Protein AF-A0A7Y2BWD0-F1 (afdb_monomer_lite)

Secondary structure (DSSP, 8-state):
-B----HHHHHHTTTTSSHHHHHHHHHHTT-----HHHHHHHHHHTTEEE-GGG-EEESSSTT--EEE--EEE-

Structure (mmCIF, N/CA/C/O backbone):
data_AF-A0A7Y2BWD0-F1
#
_entry.id   AF-A0A7Y2BWD0-F1
#
loop_
_atom_site.group_PDB
_atom_site.id
_atom_site.type_symbol
_atom_site.label_atom_id
_atom_site.label_alt_id
_atom_site.label_comp_id
_atom_site.label_asym_id
_atom_site.label_entity_id
_atom_site.label_seq_id
_atom_site.pdbx_PDB_ins_code
_atom_site.Cartn_x
_atom_site.Cartn_y
_atom_site.Cartn_z
_atom_site.occupancy
_atom_site.B_iso_or_equiv
_atom_site.auth_seq_id
_atom_site.auth_comp_id
_atom_site.auth_asym_id
_atom_site.auth_atom_id
_atom_site.pdbx_PDB_model_num
ATOM 1 N N . GLU A 1 1 ? -1.523 1.937 7.451 1.00 96.81 1 GLU A N 1
ATOM 2 C CA . GLU A 1 1 ? -1.178 0.662 6.791 1.00 96.81 1 GLU A CA 1
ATOM 3 C C . GLU A 1 1 ? -0.514 0.954 5.449 1.00 96.81 1 GLU A C 1
ATOM 5 O O . GLU A 1 1 ? -0.756 2.029 4.900 1.00 96.81 1 GLU A O 1
ATOM 10 N N . LEU A 1 2 ? 0.350 0.061 4.965 1.00 96.88 2 LEU A N 1
ATOM 11 C CA . LEU A 1 2 ? 0.872 0.084 3.603 1.00 96.88 2 LEU A CA 1
ATOM 12 C C . LEU A 1 2 ? 0.037 -0.803 2.669 1.00 96.88 2 LEU A C 1
ATOM 14 O O . LEU A 1 2 ? -0.601 -1.757 3.102 1.00 96.88 2 LEU A O 1
ATOM 18 N N . HIS A 1 3 ? 0.043 -0.476 1.379 1.00 97.56 3 HIS A N 1
ATOM 19 C CA . HIS A 1 3 ? -0.835 -1.078 0.379 1.00 97.56 3 HIS A CA 1
ATOM 20 C C . HIS A 1 3 ? -0.097 -1.423 -0.907 1.00 97.56 3 HIS A C 1
ATOM 22 O O . HIS A 1 3 ? 0.846 -0.737 -1.312 1.00 97.56 3 HIS A O 1
ATOM 28 N N . THR A 1 4 ? -0.576 -2.471 -1.570 1.00 97.31 4 THR A N 1
ATOM 29 C CA . THR A 1 4 ? -0.205 -2.803 -2.944 1.00 97.31 4 THR A CA 1
ATOM 30 C C . THR A 1 4 ? -0.959 -1.905 -3.928 1.00 97.31 4 THR A C 1
ATOM 32 O O . THR A 1 4 ? -2.059 -1.426 -3.649 1.00 97.31 4 THR A O 1
ATOM 35 N N . ILE A 1 5 ? -0.359 -1.679 -5.100 1.00 96.38 5 ILE A N 1
ATOM 36 C CA . ILE A 1 5 ? -1.016 -1.049 -6.258 1.00 96.38 5 ILE A CA 1
ATOM 37 C C . ILE A 1 5 ? -1.337 -2.126 -7.304 1.00 96.38 5 ILE A C 1
ATOM 39 O O . ILE A 1 5 ? -0.558 -3.068 -7.473 1.00 96.38 5 ILE A O 1
ATOM 43 N N . ALA A 1 6 ? -2.438 -1.957 -8.041 1.00 96.06 6 ALA A N 1
ATOM 44 C CA . ALA A 1 6 ? -2.807 -2.821 -9.158 1.00 96.06 6 ALA A CA 1
ATOM 45 C C . ALA A 1 6 ? -1.702 -2.887 -10.245 1.00 96.06 6 ALA A C 1
ATOM 47 O O . ALA A 1 6 ? -1.133 -1.847 -10.605 1.00 96.06 6 ALA A O 1
ATOM 48 N N . PRO A 1 7 ? -1.420 -4.068 -10.831 1.00 95.12 7 PRO A N 1
ATOM 49 C CA . PRO A 1 7 ? -0.364 -4.239 -11.834 1.00 95.12 7 PRO A CA 1
ATOM 50 C C . PRO A 1 7 ? -0.455 -3.288 -13.036 1.00 95.12 7 PRO A C 1
ATOM 52 O O . PRO A 1 7 ? 0.570 -2.748 -13.447 1.00 95.12 7 PRO A O 1
ATOM 55 N N . ASP A 1 8 ? -1.661 -3.018 -13.545 1.00 97.31 8 ASP A N 1
ATOM 56 C CA . ASP A 1 8 ? -1.874 -2.123 -14.696 1.00 97.31 8 ASP A CA 1
ATOM 57 C C . ASP A 1 8 ? -1.466 -0.671 -14.399 1.00 97.31 8 ASP A C 1
ATOM 59 O O . ASP A 1 8 ? -0.935 0.037 -15.258 1.00 97.31 8 ASP A O 1
ATOM 63 N N . LEU A 1 9 ? -1.670 -0.216 -13.158 1.00 96.88 9 LEU A N 1
ATOM 64 C CA . LEU A 1 9 ? -1.219 1.103 -12.714 1.00 96.88 9 LEU A CA 1
ATOM 65 C C . LEU A 1 9 ? 0.296 1.119 -12.501 1.00 96.88 9 LEU A C 1
ATOM 67 O O . LEU A 1 9 ? 0.955 2.100 -12.856 1.00 96.88 9 LEU A O 1
ATOM 71 N N . ILE A 1 10 ? 0.866 0.033 -11.969 1.00 97.00 10 ILE A N 1
ATOM 72 C CA . ILE A 1 10 ? 2.318 -0.108 -11.811 1.00 97.00 10 ILE A CA 1
ATOM 73 C C . ILE A 1 10 ? 3.005 -0.057 -13.177 1.00 97.00 10 ILE A C 1
ATOM 75 O O . ILE A 1 10 ? 3.975 0.686 -13.327 1.00 97.00 10 ILE A O 1
ATOM 79 N N . SER A 1 11 ? 2.505 -0.779 -14.185 1.00 97.44 11 SER A N 1
ATOM 80 C CA . SER A 1 11 ? 3.126 -0.825 -15.514 1.00 97.44 11 SER A CA 1
ATOM 81 C C . SER A 1 11 ? 3.154 0.541 -16.202 1.00 97.44 11 SER A C 1
ATOM 83 O O . SER A 1 11 ? 4.106 0.859 -16.911 1.00 97.44 11 SER A O 1
ATOM 85 N N . GLN A 1 12 ? 2.153 1.388 -15.950 1.00 97.75 12 GLN A N 1
ATOM 86 C CA . GLN A 1 12 ? 2.099 2.764 -16.460 1.00 97.75 12 GLN A CA 1
ATOM 87 C C . GLN A 1 12 ? 3.018 3.737 -15.693 1.00 97.75 12 GLN A C 1
ATOM 89 O O . GLN A 1 12 ? 3.283 4.849 -16.157 1.00 97.75 12 GLN A O 1
ATOM 94 N N . ASN A 1 13 ? 3.519 3.334 -14.520 1.00 96.38 13 ASN A N 1
ATOM 95 C CA . ASN A 1 13 ? 4.293 4.173 -13.601 1.00 96.38 13 ASN A CA 1
ATOM 96 C C . ASN A 1 13 ? 5.641 3.548 -13.197 1.00 96.38 13 ASN A C 1
ATOM 98 O O . ASN A 1 13 ? 6.200 3.888 -12.147 1.00 96.38 13 ASN A O 1
ATOM 102 N N . ILE A 1 14 ? 6.191 2.664 -14.037 1.00 95.56 14 ILE A N 1
ATOM 103 C CA . ILE A 1 14 ? 7.508 2.048 -13.827 1.00 95.56 14 ILE A CA 1
ATOM 104 C C . ILE A 1 14 ? 8.569 3.143 -13.662 1.00 95.56 14 ILE A C 1
ATOM 106 O O . ILE A 1 14 ? 8.623 4.106 -14.426 1.00 95.56 14 ILE A O 1
ATOM 110 N N . GLY A 1 15 ? 9.399 3.008 -12.625 1.00 94.38 15 GLY A N 1
ATOM 111 C CA . GLY A 1 15 ? 10.462 3.964 -12.297 1.00 94.38 15 GLY A CA 1
ATOM 112 C C . GLY A 1 15 ? 9.985 5.269 -11.649 1.00 94.38 15 GLY A C 1
ATOM 113 O O . GLY A 1 15 ? 10.815 6.034 -11.169 1.00 94.38 15 GLY A O 1
ATOM 114 N N . LYS A 1 16 ? 8.671 5.523 -11.584 1.00 94.00 16 LYS A N 1
ATOM 115 C CA . LYS A 1 16 ? 8.092 6.691 -10.893 1.00 94.00 16 LYS A CA 1
ATOM 116 C C . LYS A 1 16 ? 7.674 6.385 -9.458 1.00 94.00 16 LYS A C 1
ATOM 118 O O . LYS A 1 16 ? 7.531 7.298 -8.653 1.00 94.00 16 LYS A O 1
ATOM 123 N N . THR A 1 17 ? 7.454 5.111 -9.145 1.00 93.69 17 THR A N 1
ATOM 124 C CA . THR A 1 17 ? 7.069 4.645 -7.809 1.00 93.69 17 THR A CA 1
ATOM 125 C C . THR A 1 17 ? 7.913 3.441 -7.408 1.00 93.69 17 THR A C 1
ATOM 127 O O . THR A 1 17 ? 8.441 2.726 -8.261 1.00 93.69 17 THR A O 1
ATOM 130 N N . ALA A 1 18 ? 7.999 3.178 -6.105 1.00 94.81 18 ALA A N 1
ATOM 131 C CA . ALA A 1 18 ? 8.635 1.970 -5.586 1.00 94.81 18 ALA A CA 1
ATOM 132 C C . ALA A 1 18 ? 7.743 0.716 -5.704 1.00 94.81 18 ALA A C 1
ATOM 134 O O . ALA A 1 18 ? 8.180 -0.371 -5.331 1.00 94.81 18 ALA A O 1
ATOM 135 N N . ALA A 1 19 ? 6.511 0.842 -6.215 1.00 95.81 19 ALA A N 1
ATOM 136 C CA . ALA A 1 19 ? 5.481 -0.192 -6.130 1.00 95.81 19 ALA A CA 1
ATOM 137 C C . ALA A 1 19 ? 5.872 -1.511 -6.811 1.00 95.81 19 ALA A C 1
ATOM 139 O O . ALA A 1 19 ? 5.556 -2.570 -6.284 1.00 95.81 19 ALA A O 1
ATOM 140 N N . THR A 1 20 ? 6.621 -1.479 -7.922 1.00 96.00 20 THR A N 1
ATOM 141 C CA . THR A 1 20 ? 7.115 -2.709 -8.571 1.00 96.00 20 THR A CA 1
ATOM 142 C C . THR A 1 20 ? 7.965 -3.547 -7.617 1.00 96.00 20 THR A C 1
ATOM 144 O O . THR A 1 20 ? 7.711 -4.735 -7.444 1.00 96.00 20 THR A O 1
ATOM 147 N N . ALA A 1 21 ? 8.965 -2.928 -6.982 1.00 96.19 21 ALA A N 1
ATOM 148 C CA . ALA A 1 21 ? 9.851 -3.621 -6.055 1.00 96.19 21 ALA A CA 1
ATOM 149 C C . ALA A 1 21 ? 9.125 -3.957 -4.749 1.00 96.19 21 ALA A C 1
ATOM 151 O O . ALA A 1 21 ? 9.250 -5.069 -4.252 1.00 96.19 21 ALA A O 1
ATOM 152 N N . TYR A 1 22 ? 8.336 -3.016 -4.229 1.00 96.00 22 TYR A N 1
ATOM 153 C CA . TYR A 1 22 ? 7.595 -3.163 -2.982 1.00 96.00 22 TYR A CA 1
ATOM 154 C C . TYR A 1 22 ? 6.586 -4.318 -3.034 1.00 96.00 22 TYR A C 1
ATOM 156 O O . TYR A 1 22 ? 6.673 -5.221 -2.203 1.00 96.00 22 TYR A O 1
ATOM 164 N N . ASN A 1 23 ? 5.684 -4.340 -4.027 1.00 95.38 23 ASN A N 1
ATOM 165 C CA . ASN A 1 23 ? 4.708 -5.421 -4.188 1.00 95.38 23 ASN A CA 1
ATOM 166 C C . ASN A 1 23 ? 5.414 -6.779 -4.334 1.00 95.38 23 ASN A C 1
ATOM 168 O O . ASN A 1 23 ? 4.993 -7.757 -3.722 1.00 95.38 23 ASN A O 1
ATOM 172 N N . ALA A 1 24 ? 6.490 -6.837 -5.128 1.00 94.81 24 ALA A N 1
ATOM 173 C CA . ALA A 1 24 ? 7.214 -8.078 -5.375 1.00 94.81 24 ALA A CA 1
ATOM 174 C C . ALA A 1 24 ? 7.887 -8.617 -4.107 1.00 94.81 24 ALA A C 1
ATOM 176 O O . ALA A 1 24 ? 7.689 -9.775 -3.759 1.00 94.81 24 ALA A O 1
ATOM 177 N N . THR A 1 25 ? 8.664 -7.800 -3.389 1.00 96.56 25 THR A N 1
ATOM 178 C CA . THR A 1 25 ? 9.409 -8.277 -2.213 1.00 96.56 25 THR A CA 1
ATOM 179 C C . THR A 1 25 ? 8.491 -8.684 -1.070 1.00 96.56 25 THR A C 1
ATOM 181 O O . THR A 1 25 ? 8.774 -9.668 -0.392 1.00 96.56 25 THR A O 1
ATOM 184 N N . HIS A 1 26 ? 7.374 -7.984 -0.873 1.00 96.31 26 HIS A N 1
ATOM 185 C CA . HIS A 1 26 ? 6.396 -8.353 0.147 1.00 96.31 26 HIS A CA 1
ATOM 186 C C . HIS A 1 26 ? 5.634 -9.624 -0.240 1.00 96.31 26 HIS A C 1
ATOM 188 O O . HIS A 1 26 ? 5.523 -10.532 0.579 1.00 96.31 26 HIS A O 1
ATOM 194 N N . GLY A 1 27 ? 5.217 -9.744 -1.505 1.00 93.50 27 GLY A N 1
ATOM 195 C CA . GLY A 1 27 ? 4.586 -10.963 -2.013 1.00 93.50 27 GLY A CA 1
ATOM 196 C C . GLY A 1 27 ? 5.506 -12.188 -1.953 1.00 93.50 27 GLY A C 1
ATOM 197 O O . GLY A 1 27 ? 5.047 -13.273 -1.623 1.00 93.50 27 GLY A O 1
ATOM 198 N N . TYR A 1 28 ? 6.809 -12.023 -2.206 1.00 96.25 28 TYR A N 1
ATOM 199 C CA . TYR A 1 28 ? 7.791 -13.112 -2.101 1.00 96.25 28 TYR A CA 1
ATOM 200 C C . TYR A 1 28 ? 8.192 -13.469 -0.666 1.00 96.25 28 TYR A C 1
ATOM 202 O O . TYR A 1 28 ? 8.804 -14.514 -0.462 1.00 96.25 28 TYR A O 1
ATOM 210 N N . SER A 1 29 ? 7.906 -12.610 0.315 1.00 96.94 29 SER A N 1
ATOM 211 C CA . SER A 1 29 ? 8.270 -12.822 1.726 1.00 96.94 29 SER A CA 1
ATOM 212 C C . SER A 1 29 ? 7.086 -13.251 2.5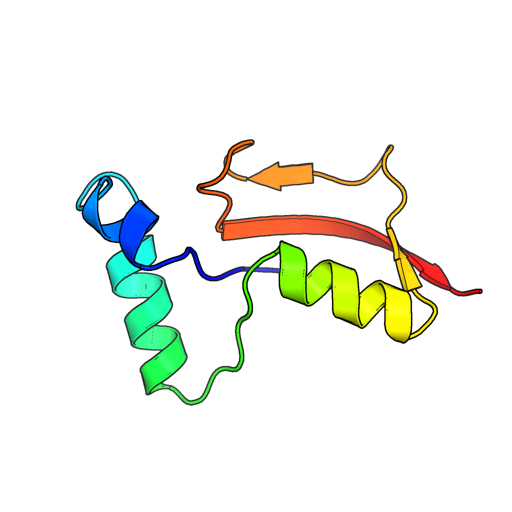94 1.00 96.94 29 SER A C 1
ATOM 214 O O . SER A 1 29 ? 7.139 -13.091 3.811 1.00 96.94 29 SER A O 1
ATOM 216 N N . ASP A 1 30 ? 6.026 -13.778 1.974 1.00 94.31 30 ASP A N 1
ATOM 217 C CA . ASP A 1 30 ? 4.799 -14.225 2.644 1.00 94.31 30 ASP A C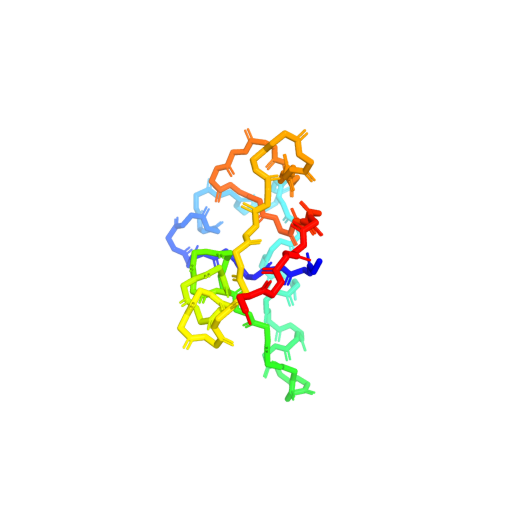A 1
ATOM 218 C C . ASP A 1 30 ? 4.146 -13.138 3.518 1.00 94.31 30 ASP A C 1
ATOM 220 O O . ASP A 1 30 ? 3.536 -13.413 4.553 1.00 94.31 30 ASP A O 1
ATOM 224 N N . GLN A 1 31 ? 4.256 -11.875 3.095 1.00 95.75 31 GLN A N 1
ATOM 225 C CA . GLN A 1 31 ? 3.523 -10.770 3.703 1.00 95.75 31 GLN A CA 1
ATOM 226 C C . GLN A 1 31 ? 2.191 -10.549 2.979 1.00 95.75 31 GLN A C 1
ATOM 228 O O . GLN A 1 31 ? 2.122 -10.492 1.753 1.00 95.75 31 GLN A O 1
ATOM 233 N N . TYR A 1 32 ? 1.120 -10.370 3.751 1.00 93.44 32 TYR A N 1
ATOM 234 C CA . TYR A 1 32 ? -0.256 -10.296 3.247 1.00 93.44 32 TYR A CA 1
ATOM 235 C C . TYR A 1 32 ? -0.741 -8.850 3.093 1.00 93.44 32 TYR A C 1
ATOM 237 O O . TYR A 1 32 ? -1.672 -8.418 3.771 1.00 93.44 32 TYR A O 1
ATOM 245 N N . ILE A 1 33 ? -0.091 -8.081 2.220 1.00 94.69 33 ILE A N 1
ATOM 246 C CA . ILE A 1 33 ? -0.485 -6.690 1.954 1.00 94.69 33 ILE A CA 1
ATOM 247 C C . ILE A 1 33 ? -1.578 -6.641 0.885 1.00 94.69 33 ILE A C 1
ATOM 249 O O . ILE A 1 33 ? -1.538 -7.370 -0.105 1.00 94.69 33 ILE A O 1
ATOM 253 N N . LEU A 1 34 ? -2.557 -5.762 1.099 1.00 95.00 34 LEU A N 1
ATOM 254 C CA . LEU A 1 34 ? -3.751 -5.615 0.270 1.00 95.00 34 LEU A CA 1
ATOM 255 C C . LEU A 1 34 ? -3.816 -4.227 -0.368 1.00 95.00 34 LEU A C 1
ATOM 257 O O . LEU A 1 34 ? -3.280 -3.257 0.179 1.00 95.00 34 LEU A O 1
ATOM 261 N N . GLU A 1 35 ? -4.556 -4.110 -1.470 1.00 96.75 35 GLU A N 1
ATOM 262 C CA . GLU A 1 35 ? -4.946 -2.804 -1.996 1.00 96.75 35 GLU A CA 1
ATOM 263 C C . GLU A 1 35 ? -5.808 -2.058 -0.966 1.00 96.75 35 GLU A C 1
ATOM 265 O O . GLU A 1 35 ? -6.561 -2.662 -0.191 1.00 96.75 35 GLU A O 1
ATOM 270 N N . LEU A 1 36 ? -5.719 -0.725 -0.965 1.00 97.06 36 LEU A N 1
ATOM 271 C CA . LEU A 1 36 ? -6.415 0.127 0.005 1.00 97.06 36 LEU A CA 1
ATOM 272 C C . LEU A 1 36 ? -7.933 -0.122 0.032 1.00 97.06 36 LEU A C 1
ATOM 274 O O . LEU A 1 36 ? -8.526 -0.197 1.107 1.00 97.06 36 LEU A O 1
ATOM 278 N N . GLU A 1 37 ? -8.563 -0.286 -1.132 1.00 95.94 37 GLU A N 1
ATOM 279 C CA . GLU A 1 37 ? -10.004 -0.544 -1.215 1.00 95.94 37 GLU A CA 1
ATOM 280 C C . GLU A 1 37 ? -10.383 -1.864 -0.529 1.00 95.94 37 GLU A C 1
ATOM 282 O O . GLU A 1 37 ? -11.321 -1.909 0.271 1.00 95.94 37 GLU A O 1
ATOM 287 N N . ALA A 1 38 ? -9.624 -2.934 -0.784 1.00 97.12 38 ALA A N 1
ATOM 288 C CA . ALA A 1 38 ? -9.849 -4.231 -0.157 1.00 97.12 38 ALA A CA 1
ATOM 289 C C . ALA A 1 38 ? -9.671 -4.153 1.367 1.00 97.12 38 ALA A C 1
ATOM 291 O O . ALA A 1 38 ? -10.503 -4.678 2.110 1.00 97.12 38 ALA A O 1
ATOM 292 N N . PHE A 1 39 ? -8.639 -3.443 1.832 1.00 97.44 39 PHE A N 1
ATOM 293 C CA . PHE A 1 39 ? -8.387 -3.209 3.254 1.00 97.44 39 PHE A CA 1
ATOM 294 C C . PHE A 1 39 ? -9.566 -2.500 3.942 1.00 97.44 39 PHE A C 1
ATOM 296 O O . PHE A 1 39 ? -10.092 -3.005 4.936 1.00 97.44 39 PHE A O 1
ATOM 303 N N . LEU A 1 40 ? -10.043 -1.380 3.386 1.00 96.75 40 LEU A N 1
ATOM 304 C CA . LEU A 1 40 ? -11.175 -0.627 3.942 1.00 96.75 40 LEU A CA 1
ATOM 305 C C . LEU A 1 40 ? -12.478 -1.436 3.911 1.00 96.75 40 LEU A C 1
ATOM 307 O O . LEU A 1 40 ? -13.238 -1.426 4.880 1.00 96.75 40 LEU A O 1
ATOM 311 N N . LYS A 1 41 ? -12.718 -2.188 2.832 1.00 97.62 41 LYS A N 1
ATOM 312 C CA . LYS A 1 41 ? -13.897 -3.049 2.690 1.00 97.62 41 LYS A CA 1
ATOM 313 C C . LYS A 1 41 ? -13.941 -4.150 3.747 1.00 97.62 41 LYS A C 1
ATOM 315 O O . LYS A 1 41 ? -15.012 -4.450 4.272 1.00 97.62 41 LYS A O 1
ATOM 320 N N . ILE A 1 42 ? -12.806 -4.782 4.050 1.00 97.19 42 ILE A N 1
ATOM 321 C CA . ILE A 1 42 ? -12.741 -5.807 5.099 1.00 97.19 42 ILE A CA 1
ATOM 322 C C . ILE A 1 42 ? -12.848 -5.181 6.492 1.00 97.19 42 ILE A C 1
ATOM 324 O O . ILE A 1 42 ? -13.566 -5.735 7.322 1.00 97.19 42 ILE A O 1
ATOM 328 N N . ALA A 1 43 ? -12.236 -4.017 6.734 1.00 97.06 43 ALA A N 1
ATOM 329 C CA . ALA A 1 43 ? -12.407 -3.289 7.993 1.00 97.06 43 ALA A CA 1
ATOM 330 C C . ALA A 1 43 ? -13.892 -2.989 8.268 1.00 97.06 43 ALA A C 1
ATOM 332 O O . ALA A 1 43 ? -14.404 -3.335 9.331 1.00 97.06 43 ALA A O 1
ATOM 333 N N . GLN A 1 44 ? -14.617 -2.479 7.267 1.00 96.81 44 GLN A N 1
ATOM 334 C CA . GLN A 1 44 ? -16.054 -2.225 7.376 1.00 96.81 44 GLN A CA 1
ATOM 335 C C . GLN A 1 44 ? -16.844 -3.501 7.699 1.00 96.81 44 GLN A C 1
ATOM 337 O O . GLN A 1 44 ? -17.704 -3.491 8.576 1.00 96.81 44 GLN A O 1
ATOM 342 N N . LYS A 1 45 ? -16.540 -4.624 7.033 1.00 97.38 45 LYS A N 1
ATOM 343 C CA . LYS A 1 45 ? -17.184 -5.919 7.322 1.00 97.38 45 LYS A CA 1
ATOM 344 C C . LYS A 1 45 ? -16.917 -6.428 8.739 1.00 97.38 45 LYS A C 1
ATOM 346 O O . LYS A 1 45 ? -17.713 -7.209 9.248 1.00 97.38 45 LYS A O 1
ATOM 351 N N . ALA A 1 46 ? -15.812 -6.012 9.349 1.00 97.50 46 ALA A N 1
ATOM 352 C CA . ALA A 1 46 ? -15.468 -6.329 10.728 1.00 97.50 46 ALA A CA 1
ATOM 353 C C . ALA A 1 46 ? -16.087 -5.351 11.749 1.00 97.50 46 ALA A C 1
ATOM 355 O O . ALA A 1 46 ? -15.748 -5.427 12.926 1.00 97.50 46 ALA A O 1
ATOM 356 N N . GLY A 1 47 ? -16.965 -4.433 11.321 1.00 97.81 47 GLY A N 1
ATOM 357 C CA . GLY A 1 47 ? -17.574 -3.421 12.192 1.00 97.81 47 GLY A CA 1
ATOM 358 C C . GLY A 1 47 ? -16.660 -2.229 12.491 1.00 97.81 47 GLY A C 1
ATOM 359 O O . GLY A 1 47 ? -16.913 -1.490 13.436 1.00 97.81 47 GLY A O 1
ATOM 360 N N . LEU A 1 48 ? -15.585 -2.039 11.715 1.00 97.81 48 LEU A N 1
ATOM 361 C CA . LEU A 1 48 ? -14.658 -0.917 11.856 1.00 97.81 48 LEU A CA 1
ATOM 362 C C . LEU A 1 48 ? -14.880 0.095 10.731 1.00 97.81 48 LEU A C 1
ATOM 364 O O . LEU A 1 48 ? -14.532 -0.152 9.575 1.00 97.81 48 LEU A O 1
ATOM 368 N N . GLN A 1 49 ? -15.416 1.264 11.068 1.00 95.88 49 GLN A N 1
ATOM 369 C CA . GLN A 1 49 ? -15.625 2.351 10.114 1.00 95.88 49 GLN A CA 1
ATOM 370 C C . GLN A 1 49 ? -14.503 3.388 10.212 1.00 95.88 49 GLN A C 1
ATOM 372 O O . GLN A 1 49 ? -14.173 3.852 11.303 1.00 95.88 49 GLN A O 1
ATOM 377 N N . SER A 1 50 ? -13.904 3.758 9.077 1.00 95.94 50 SER A N 1
ATOM 378 C CA . SER A 1 50 ? -12.903 4.834 9.028 1.00 95.94 50 SER A CA 1
ATOM 379 C C . SER A 1 50 ? -13.588 6.199 9.077 1.00 95.94 50 SER A C 1
ATOM 381 O O . SER A 1 50 ? -14.527 6.450 8.322 1.00 95.94 50 SER A O 1
ATOM 383 N N . GLU A 1 51 ? -13.123 7.096 9.944 1.00 96.31 51 GLU A N 1
ATOM 384 C CA . GLU A 1 51 ? -13.620 8.469 10.001 1.00 96.31 51 GLU A CA 1
ATOM 385 C C . GLU A 1 51 ? -12.956 9.334 8.923 1.00 96.31 51 GLU A C 1
ATOM 387 O O . GLU A 1 51 ? -11.768 9.644 9.005 1.00 96.31 51 GLU A O 1
ATOM 392 N N . GLU A 1 52 ? -13.747 9.771 7.937 1.00 94.25 52 GLU A N 1
ATOM 393 C CA . GLU A 1 52 ? -13.284 10.512 6.753 1.00 94.25 52 GLU A CA 1
ATOM 394 C C . GLU A 1 52 ? -12.423 11.733 7.105 1.00 94.25 52 GLU A C 1
ATOM 396 O O . GLU A 1 52 ? -11.369 11.943 6.509 1.00 94.25 52 GLU A O 1
ATOM 401 N N . ARG A 1 53 ? -12.806 12.491 8.143 1.00 96.81 53 ARG A N 1
ATOM 402 C CA . ARG A 1 53 ? -12.055 13.666 8.621 1.00 96.81 53 ARG A CA 1
ATOM 403 C C . ARG A 1 53 ? -10.600 13.350 8.990 1.00 96.81 53 ARG A C 1
ATOM 405 O O . ARG A 1 53 ? -9.751 14.236 8.918 1.00 96.81 53 ARG A O 1
ATOM 412 N N . PHE A 1 54 ? -10.329 12.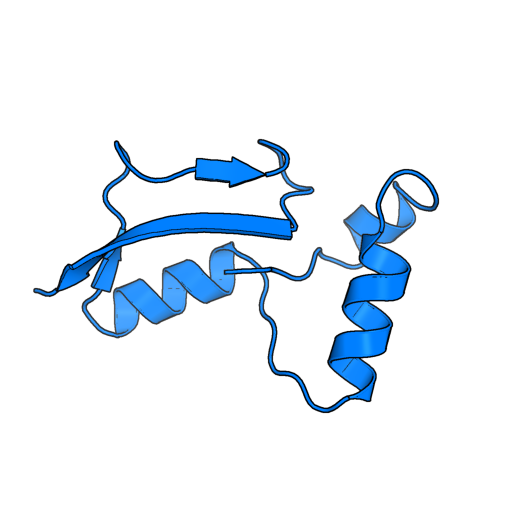124 9.427 1.00 96.75 54 PHE A N 1
ATOM 413 C CA . PHE A 1 54 ? -9.008 11.665 9.856 1.00 96.75 54 PHE A CA 1
ATOM 414 C C . PHE A 1 54 ? -8.433 10.595 8.921 1.00 96.75 54 PHE A C 1
ATOM 416 O O . PHE A 1 54 ? -7.444 9.947 9.268 1.00 96.75 54 PHE A O 1
ATOM 423 N N . SER A 1 55 ? -9.041 10.403 7.747 1.00 96.62 55 SER A N 1
ATOM 424 C CA . SER A 1 55 ? -8.530 9.509 6.718 1.00 96.62 55 SER A CA 1
ATOM 425 C C . SER A 1 55 ? -7.633 10.275 5.748 1.00 96.62 55 SER A C 1
ATOM 427 O O . SER A 1 55 ? -7.967 11.364 5.280 1.00 96.62 55 SER A O 1
ATOM 429 N N . ALA A 1 56 ? -6.472 9.704 5.442 1.00 98.06 56 ALA A N 1
ATOM 430 C CA . ALA A 1 56 ? -5.545 10.231 4.449 1.00 98.06 56 ALA A CA 1
ATOM 431 C C . ALA A 1 56 ? -4.854 9.086 3.701 1.00 98.06 56 ALA A C 1
ATOM 433 O O . ALA A 1 56 ? -4.563 8.039 4.282 1.00 98.06 56 ALA A O 1
ATOM 434 N N . LYS A 1 57 ? -4.544 9.299 2.417 1.00 97.75 57 LYS A N 1
ATOM 435 C CA . LYS A 1 57 ? -3.797 8.353 1.575 1.00 97.75 57 LYS A CA 1
ATOM 436 C C . LYS A 1 57 ? -2.603 9.030 0.901 1.00 97.75 57 LYS A C 1
ATOM 438 O O . LYS A 1 57 ? -2.678 10.208 0.548 1.00 97.75 57 LYS A O 1
ATOM 443 N N . TYR A 1 58 ? -1.504 8.293 0.735 1.00 97.12 58 TYR A N 1
ATOM 444 C CA . TYR A 1 58 ? -0.240 8.813 0.209 1.00 97.12 58 TYR A CA 1
ATOM 445 C C . TYR A 1 58 ? 0.361 7.906 -0.874 1.00 97.12 58 TYR A C 1
ATOM 447 O O . TYR A 1 58 ? 0.577 6.719 -0.610 1.00 97.12 58 TYR A O 1
ATOM 455 N N . PRO A 1 59 ? 0.689 8.465 -2.059 1.00 95.75 59 PRO A N 1
ATOM 456 C CA . PRO A 1 59 ? 0.246 9.781 -2.547 1.00 95.75 59 PRO A CA 1
ATOM 457 C C . PRO A 1 59 ? -1.286 9.913 -2.549 1.00 95.75 59 PRO A C 1
ATOM 459 O O . PRO A 1 59 ? -1.994 8.910 -2.563 1.00 95.75 59 PRO A O 1
ATOM 462 N N . ASN A 1 60 ? -1.802 11.147 -2.535 1.00 96.50 60 ASN A N 1
ATOM 463 C CA . ASN A 1 60 ? -3.247 11.389 -2.590 1.00 96.50 60 ASN A CA 1
ATOM 464 C C . ASN A 1 60 ? -3.797 11.160 -4.013 1.00 96.50 60 ASN A C 1
ATOM 466 O O . ASN A 1 60 ? -4.170 12.100 -4.712 1.00 96.50 60 ASN A O 1
ATOM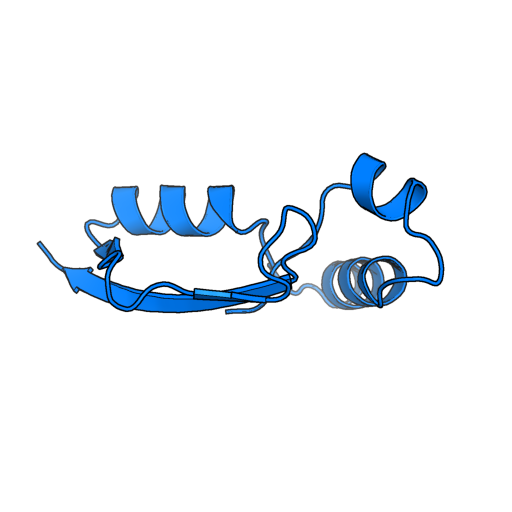 470 N N . SER A 1 61 ? -3.752 9.910 -4.473 1.00 95.25 61 SER A N 1
ATOM 471 C CA . SER A 1 61 ? -4.173 9.461 -5.802 1.00 95.25 61 SER A CA 1
ATOM 472 C C . SER A 1 61 ? -4.430 7.947 -5.807 1.00 95.25 61 SER A C 1
ATOM 474 O O . SER A 1 61 ? -4.421 7.300 -4.758 1.00 95.25 61 SER A O 1
ATOM 476 N N . GLU A 1 62 ? -4.646 7.370 -6.988 1.00 94.38 62 GLU A N 1
ATOM 477 C CA . GLU A 1 62 ? -4.748 5.915 -7.195 1.00 94.38 62 GLU A CA 1
ATOM 478 C C . GLU A 1 62 ? -3.404 5.186 -7.057 1.00 94.38 62 GLU A C 1
ATOM 480 O O . GLU A 1 62 ? -3.348 3.962 -7.059 1.00 94.38 62 GLU A O 1
ATOM 485 N N . LEU A 1 63 ? -2.306 5.931 -6.896 1.00 95.88 63 LEU A N 1
ATOM 486 C CA . LEU A 1 63 ? -0.983 5.370 -6.627 1.00 95.88 63 LEU A CA 1
ATOM 487 C C . LEU A 1 63 ? -0.684 5.258 -5.126 1.00 95.88 63 LEU A C 1
ATOM 489 O O . LEU A 1 63 ? 0.475 5.095 -4.752 1.00 95.88 63 LEU A O 1
ATOM 493 N N . ALA A 1 64 ? -1.698 5.406 -4.269 1.00 96.56 64 ALA A N 1
ATOM 494 C CA . ALA A 1 64 ? -1.529 5.372 -2.826 1.00 96.56 64 ALA A CA 1
ATOM 495 C C . ALA A 1 64 ? -0.980 4.021 -2.348 1.00 96.56 64 ALA A C 1
ATOM 497 O O . ALA A 1 64 ? -1.616 2.986 -2.522 1.00 96.56 64 ALA A O 1
ATOM 498 N N . THR A 1 65 ? 0.168 4.049 -1.676 1.00 96.44 65 THR A N 1
ATOM 499 C CA . THR A 1 65 ? 0.783 2.877 -1.028 1.00 96.44 65 THR A CA 1
ATOM 500 C C . THR A 1 65 ? 0.742 2.968 0.486 1.00 96.44 65 THR A C 1
ATOM 502 O O . THR A 1 65 ? 1.214 2.063 1.160 1.00 96.44 65 THR A O 1
ATOM 505 N N . VAL A 1 66 ? 0.230 4.065 1.045 1.00 97.69 66 VAL A N 1
ATOM 506 C CA . VAL A 1 66 ? 0.079 4.255 2.489 1.00 97.69 66 VAL A CA 1
ATOM 507 C C . VAL A 1 66 ? -1.279 4.876 2.765 1.00 97.69 66 VAL A C 1
ATOM 509 O O . VAL A 1 66 ? -1.681 5.818 2.082 1.00 97.69 66 VAL A O 1
ATOM 512 N N . SER A 1 67 ? -1.965 4.389 3.795 1.00 98.00 67 SER A N 1
ATOM 513 C CA . SER A 1 67 ? -3.136 5.050 4.364 1.00 98.00 67 SER A CA 1
ATOM 514 C C . SER A 1 67 ? -3.011 5.252 5.871 1.00 98.00 67 SER A C 1
ATOM 516 O O . SER A 1 67 ? -2.418 4.445 6.596 1.00 98.00 67 SER A O 1
ATOM 518 N N . ILE A 1 68 ? -3.600 6.347 6.335 1.00 98.31 68 ILE A N 1
ATOM 519 C CA . ILE A 1 68 ? -3.799 6.689 7.739 1.00 98.31 68 ILE A CA 1
ATOM 520 C C . ILE A 1 68 ? -5.307 6.742 7.947 1.00 98.31 68 ILE A C 1
ATOM 522 O O . ILE A 1 68 ? -6.009 7.385 7.172 1.00 98.31 68 ILE A O 1
ATOM 526 N N . ASN A 1 69 ? -5.805 6.037 8.958 1.00 97.75 69 ASN A N 1
ATOM 527 C CA . ASN A 1 69 ? -7.230 5.948 9.252 1.00 97.75 69 ASN A CA 1
ATOM 528 C C . ASN A 1 69 ? -7.441 5.984 10.766 1.00 97.75 69 ASN A C 1
ATOM 530 O O . ASN A 1 69 ? -6.717 5.309 11.501 1.00 97.75 69 ASN A O 1
ATOM 534 N N . LEU A 1 70 ? -8.458 6.719 11.216 1.00 97.94 70 LEU A N 1
ATOM 535 C CA . LEU A 1 70 ? -9.039 6.542 12.544 1.00 97.94 70 LEU A CA 1
ATOM 536 C C . LEU A 1 70 ? -10.247 5.615 12.410 1.00 97.94 70 LEU A C 1
ATOM 538 O O . LEU A 1 70 ? -11.284 6.030 11.899 1.00 97.94 70 LEU A O 1
ATOM 542 N N . PHE A 1 71 ? -10.110 4.369 12.859 1.00 97.88 7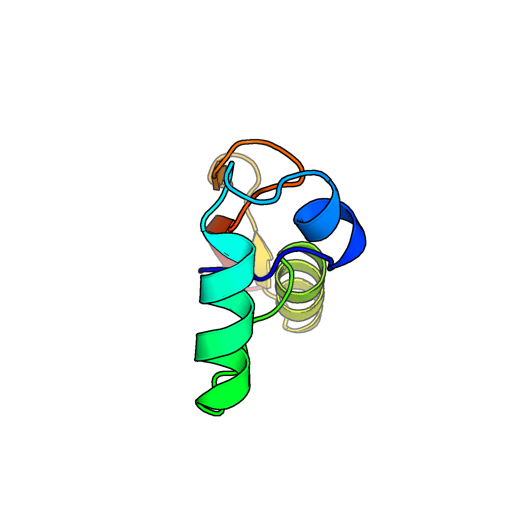1 PHE A N 1
ATOM 543 C CA . PHE A 1 71 ? -11.219 3.419 12.875 1.00 97.88 71 PHE A CA 1
ATOM 544 C C . PHE A 1 71 ? -12.030 3.542 14.165 1.00 97.88 71 PHE A C 1
ATOM 546 O O . PHE A 1 71 ? -11.467 3.547 15.261 1.00 97.88 71 PHE A O 1
ATOM 553 N N . LYS A 1 72 ? -13.355 3.601 14.030 1.00 96.62 72 LYS A N 1
ATOM 554 C CA . LYS A 1 72 ? -14.318 3.488 15.128 1.00 96.62 72 LYS A CA 1
ATOM 555 C C . LYS A 1 72 ? -15.036 2.148 15.016 1.00 96.62 72 LYS A C 1
ATOM 557 O O . LYS A 1 72 ? -15.460 1.778 13.923 1.00 96.62 72 LYS A O 1
ATOM 562 N N . GLY A 1 73 ? -15.125 1.435 16.134 1.00 93.50 73 GLY A N 1
ATOM 563 C CA . GLY A 1 73 ? -15.952 0.236 16.238 1.00 93.50 73 GLY A CA 1
ATOM 564 C C . GLY A 1 73 ? -17.416 0.608 16.444 1.00 93.50 73 GLY A C 1
ATOM 565 O O . GLY A 1 73 ? -17.697 1.602 17.121 1.00 93.50 73 GLY A O 1
ATOM 566 N N . GLU A 1 74 ? -18.308 -0.179 15.852 1.00 71.31 74 GLU A N 1
ATOM 567 C CA . GLU A 1 74 ? -19.726 -0.234 16.234 1.00 71.31 74 GLU A CA 1
ATOM 568 C C . GLU A 1 74 ? -19.942 -1.027 17.530 1.00 71.31 74 GLU A C 1
ATOM 570 O O . GLU A 1 74 ? -19.240 -2.046 17.737 1.00 71.31 74 GLU A O 1
#

Foldseek 3Di:
DFAAADPVVCVVQPPVDCRVVVVVVCVVVPHDHHHPVVVQVVCVVVQWHWDPVQWDFPPRDSPTGDITTDIDGD

pLDDT: mean 96.0, std 3.14, range [71.31, 98.31]

Radius of gyration: 13.19 Å; chains: 1; bounding box: 30×28×33 Å

Sequence (74 aa):
ELHTIAPDLISQNIGKTAATAYNATHGYSDQYILELEAFLKIAQKAGL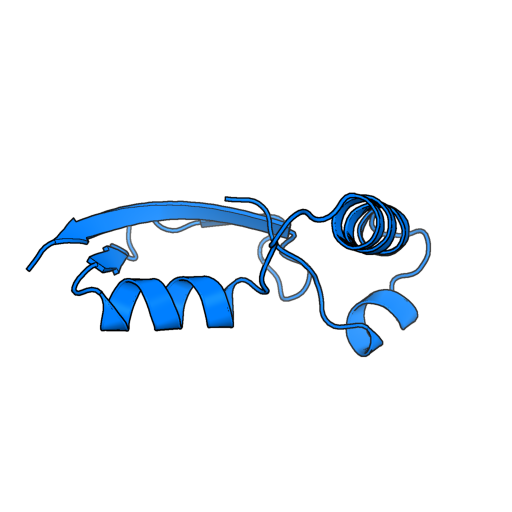QSEERFSAKYPNSELATVSINLFKGE